Protein AF-A0A937CIW8-F1 (afdb_monomer_lite)

Sequence (107 aa):
MVLRESHKYNRPFYGCINFPACRATHGAHPDGKPLGIPADAETKRWRIAAHNALDPLWGRDEENLHAQIRKRYRNAVYSWLAERLGIENIGRTLSYRLVPGLNVASR

pLDDT: mean 83.13, std 18.35, range [36.97, 96.44]

Radius of gyration: 19.09 Å; chains: 1; bounding box: 47×45×41 Å

Foldseek 3Di:
DDWDADPVPRAIKDADPPPPVDGAIFGAHNVRHTPDDGDDPVVVVVVVVVCVVQVVQLCVVPPPDDPVSSVVSSVVSVVVVCVVVVHDPPVCVVVVVPDPDDDDDDD

Secondary structure (DSSP, 8-state):
-EEEEETTTTEEEEE-TTTTT---EEEB-TTS-BSS----HHHHHHHHHHHHHHGGGGTSS-TT--HHHHHHHHHHHHHHHHHHHT---HHHHHHHTT-TT------

Structure (mmCIF, N/CA/C/O backbone):
data_AF-A0A937CIW8-F1
#
_entry.id   AF-A0A937CIW8-F1
#
loop_
_atom_site.group_PDB
_atom_site.id
_atom_site.type_symbol
_atom_site.label_atom_id
_atom_site.label_alt_id
_atom_site.label_comp_id
_atom_site.label_asym_id
_atom_site.label_entity_id
_atom_site.label_seq_id
_atom_site.pdbx_PDB_ins_code
_atom_site.Cartn_x
_atom_site.Cartn_y
_atom_site.Cartn_z
_atom_site.occupancy
_atom_site.B_iso_or_equiv
_atom_site.auth_seq_id
_atom_site.auth_comp_id
_atom_site.auth_asym_id
_atom_site.auth_atom_id
_atom_site.pdbx_PDB_model_num
ATOM 1 N N . MET A 1 1 ? -6.029 -1.632 17.212 1.00 87.81 1 MET A N 1
ATOM 2 C CA . MET A 1 1 ? -6.235 -2.833 16.365 1.00 87.81 1 MET A CA 1
ATOM 3 C C . MET A 1 1 ? -5.458 -3.990 16.979 1.00 87.81 1 MET A C 1
ATOM 5 O O . MET A 1 1 ? -4.531 -3.718 17.727 1.00 87.81 1 MET A O 1
ATOM 9 N N . VAL A 1 2 ? -5.822 -5.240 16.697 1.00 94.75 2 VAL A N 1
ATOM 10 C CA . VAL A 1 2 ? -5.134 -6.451 17.183 1.00 94.75 2 VAL A CA 1
ATOM 11 C C . VAL A 1 2 ? -4.673 -7.297 15.997 1.00 94.75 2 VAL A C 1
ATOM 13 O O . VAL A 1 2 ? -5.370 -7.330 14.981 1.00 94.75 2 VAL A O 1
ATOM 16 N N . LEU A 1 3 ? -3.509 -7.940 16.106 1.00 96.06 3 LEU A N 1
ATOM 17 C CA . LEU A 1 3 ? -2.976 -8.825 15.066 1.00 96.06 3 LEU A CA 1
ATOM 18 C C . LEU A 1 3 ? -3.796 -10.125 15.019 1.00 96.06 3 LEU A C 1
ATOM 20 O O . LEU A 1 3 ? -4.130 -10.685 16.060 1.00 96.06 3 LEU A O 1
ATOM 24 N N . ARG A 1 4 ? -4.170 -10.567 13.820 1.00 95.69 4 ARG A N 1
ATOM 25 C CA . ARG A 1 4 ? -4.985 -11.758 13.546 1.00 95.69 4 ARG A CA 1
ATOM 26 C C . ARG A 1 4 ? -4.480 -12.444 12.282 1.00 95.69 4 ARG A C 1
ATOM 28 O O . ARG A 1 4 ? -3.897 -11.788 11.424 1.00 95.69 4 ARG A O 1
ATOM 35 N N . GLU A 1 5 ? -4.791 -13.724 12.124 1.00 95.38 5 GLU A N 1
ATOM 36 C CA . GLU A 1 5 ? -4.494 -14.476 10.902 1.00 95.38 5 GLU A CA 1
ATOM 37 C C . GLU A 1 5 ? -5.663 -14.442 9.915 1.00 95.38 5 GLU A C 1
ATOM 39 O O . GLU A 1 5 ? -6.827 -14.611 10.287 1.00 95.38 5 GLU A O 1
ATOM 44 N N . SER A 1 6 ? -5.370 -14.205 8.634 1.00 92.19 6 SER A N 1
ATOM 45 C CA . SER A 1 6 ? -6.379 -14.274 7.578 1.00 92.19 6 SER A CA 1
ATOM 46 C C . SER A 1 6 ? -6.483 -15.687 7.016 1.00 92.19 6 SER A C 1
ATOM 48 O O . SER A 1 6 ? -5.598 -16.123 6.286 1.00 92.19 6 SER A O 1
ATOM 50 N N . HIS A 1 7 ? -7.616 -16.358 7.236 1.00 89.25 7 HIS A N 1
ATOM 51 C CA . HIS A 1 7 ? -7.883 -17.675 6.640 1.00 89.25 7 HIS A CA 1
ATOM 52 C C . HIS A 1 7 ? -7.863 -17.669 5.102 1.00 89.25 7 HIS A C 1
ATOM 54 O O . HIS A 1 7 ? -7.478 -18.656 4.488 1.00 89.25 7 HIS A O 1
ATOM 60 N N . LYS A 1 8 ? -8.260 -16.556 4.466 1.00 91.31 8 LYS A N 1
ATOM 61 C CA . LYS A 1 8 ? -8.309 -16.439 2.999 1.00 91.31 8 LYS A CA 1
ATOM 62 C C . LYS A 1 8 ? -6.926 -16.262 2.375 1.00 91.31 8 LYS A C 1
ATOM 64 O O . LYS A 1 8 ? -6.668 -16.798 1.305 1.00 91.31 8 LYS A O 1
ATOM 69 N N . TYR A 1 9 ? -6.079 -15.445 2.996 1.00 88.75 9 TYR A N 1
ATOM 70 C CA . TYR A 1 9 ? -4.806 -15.033 2.400 1.00 88.75 9 TYR A CA 1
ATOM 71 C C . TYR A 1 9 ? -3.589 -15.704 3.041 1.00 88.75 9 TYR A C 1
ATOM 73 O O . TYR A 1 9 ? -2.482 -15.485 2.559 1.00 88.75 9 TYR A O 1
ATOM 81 N N . ASN A 1 10 ? -3.789 -16.487 4.109 1.00 90.88 10 ASN A N 1
ATOM 82 C CA . ASN A 1 10 ? -2.740 -17.096 4.930 1.00 90.88 10 ASN A CA 1
ATOM 83 C C . ASN A 1 10 ? -1.638 -16.088 5.309 1.00 90.88 10 ASN A C 1
ATOM 85 O O . ASN A 1 10 ? -0.446 -16.331 5.125 1.00 90.88 10 ASN A O 1
ATOM 89 N N . ARG A 1 11 ? -2.064 -14.886 5.717 1.00 92.31 11 ARG A N 1
ATOM 90 C CA . ARG A 1 11 ? -1.193 -13.765 6.084 1.00 92.31 11 ARG A CA 1
ATOM 91 C C . ARG A 1 11 ? -1.771 -13.009 7.280 1.00 92.31 11 ARG A C 1
ATOM 93 O O . ARG A 1 11 ? -3.001 -12.861 7.350 1.00 92.31 11 ARG A O 1
ATOM 100 N N . PRO A 1 12 ? -0.911 -12.448 8.144 1.00 96.44 12 PRO A N 1
ATOM 101 C CA . PRO A 1 12 ? -1.360 -11.677 9.285 1.00 96.44 12 PRO A CA 1
ATOM 102 C C . PRO A 1 12 ? -1.938 -10.322 8.865 1.00 96.44 12 PRO A C 1
ATOM 104 O O . PRO A 1 12 ? -1.545 -9.698 7.873 1.00 96.44 12 PRO A O 1
ATOM 107 N N . PHE A 1 13 ? -2.889 -9.838 9.653 1.00 95.31 13 PHE A N 1
ATOM 108 C CA . PHE A 1 13 ? -3.483 -8.520 9.502 1.00 95.31 13 PHE A CA 1
ATOM 109 C C . PHE A 1 13 ? -3.916 -7.957 10.854 1.00 95.31 13 PHE A C 1
ATOM 111 O O . PHE A 1 13 ? -4.268 -8.676 11.784 1.00 95.31 13 PHE A O 1
ATOM 118 N N . TYR A 1 14 ? -3.946 -6.639 10.949 1.00 94.50 14 TYR A N 1
ATOM 119 C CA . TYR A 1 14 ? -4.549 -5.920 12.052 1.00 94.50 14 TYR A CA 1
ATOM 120 C C . TYR A 1 14 ? -6.051 -5.771 11.826 1.00 94.50 14 TYR A C 1
ATOM 122 O O . TYR A 1 14 ? -6.484 -5.139 10.860 1.00 94.50 14 TYR A O 1
ATOM 130 N N . GLY A 1 15 ? -6.846 -6.336 12.732 1.00 93.12 15 GLY A N 1
ATOM 131 C CA . GLY A 1 15 ? -8.294 -6.159 12.799 1.00 93.12 15 GLY A CA 1
ATOM 132 C C . GLY A 1 15 ? -8.702 -5.216 13.929 1.00 93.12 15 GLY A C 1
ATOM 133 O O . GLY A 1 15 ? -8.019 -5.094 14.950 1.00 93.12 15 GLY A O 1
ATOM 134 N N . CYS A 1 16 ? -9.832 -4.534 13.774 1.00 92.25 16 CYS A N 1
ATOM 135 C CA . CYS A 1 16 ? -10.390 -3.732 14.857 1.00 92.25 16 CYS A CA 1
ATOM 136 C C . CYS A 1 16 ? -10.802 -4.609 16.053 1.00 92.25 16 CYS A C 1
ATOM 138 O O . CYS A 1 16 ? -11.334 -5.703 15.872 1.00 92.25 16 CYS A O 1
ATOM 140 N N . ILE A 1 17 ? -10.557 -4.131 17.280 1.00 94.75 17 ILE A N 1
ATOM 141 C CA . ILE A 1 17 ? -10.939 -4.862 18.500 1.00 94.75 17 ILE A CA 1
ATOM 142 C C . ILE A 1 17 ? -12.464 -4.918 18.661 1.00 94.75 17 ILE A C 1
ATOM 144 O O . ILE A 1 17 ? -12.996 -5.945 19.055 1.00 94.75 17 ILE A O 1
ATOM 148 N N . ASN A 1 18 ? -13.159 -3.853 18.248 1.00 94.75 18 ASN A N 1
ATOM 149 C CA . ASN A 1 18 ? -14.610 -3.706 18.351 1.00 94.75 18 ASN A CA 1
ATOM 150 C C . ASN A 1 18 ? -15.363 -4.234 17.111 1.00 94.75 18 ASN A C 1
ATOM 152 O O . ASN A 1 18 ? -16.347 -3.651 16.656 1.00 94.75 18 ASN A O 1
ATOM 156 N N . PHE A 1 19 ? -14.852 -5.282 16.471 1.00 92.00 19 PHE A N 1
ATOM 157 C CA . PHE A 1 19 ? -15.585 -5.965 15.403 1.00 92.00 19 PHE A CA 1
ATOM 158 C C . PHE A 1 19 ? -16.833 -6.654 16.003 1.00 92.00 19 PHE A C 1
ATOM 160 O O . PHE A 1 19 ? -16.686 -7.282 17.049 1.00 92.00 19 PHE A O 1
ATOM 167 N N . PRO A 1 20 ? -18.033 -6.592 15.383 1.00 94.00 20 PRO A N 1
ATOM 168 C CA . PRO A 1 20 ? -18.319 -6.144 14.014 1.00 94.00 20 PRO A CA 1
ATOM 169 C C . PRO A 1 20 ? -18.669 -4.658 13.849 1.00 94.00 20 PRO A C 1
ATOM 171 O O . PRO A 1 20 ? -18.738 -4.197 12.710 1.00 94.00 20 PRO A O 1
ATOM 174 N N . ALA A 1 21 ? -18.849 -3.899 14.935 1.00 94.12 21 ALA A N 1
ATOM 175 C CA . ALA A 1 21 ? -19.181 -2.469 14.868 1.00 94.12 21 ALA A CA 1
ATOM 176 C C . ALA A 1 21 ? -18.101 -1.649 14.134 1.00 94.12 21 ALA A C 1
ATOM 178 O O . ALA A 1 21 ? -18.395 -0.675 13.447 1.00 94.12 21 ALA A O 1
ATOM 179 N N . CYS A 1 22 ? -16.844 -2.084 14.222 1.00 87.50 22 CYS A N 1
ATOM 180 C CA . CYS A 1 22 ? -15.708 -1.518 13.508 1.00 87.50 22 CYS A CA 1
ATOM 181 C C . CYS A 1 22 ? -15.098 -2.557 12.554 1.00 87.50 22 CYS A C 1
ATOM 183 O O . CYS A 1 22 ? -14.559 -3.579 12.981 1.00 87.50 22 CYS A O 1
ATOM 185 N N . ARG A 1 23 ? -15.147 -2.284 11.244 1.00 88.81 23 ARG A N 1
ATOM 186 C CA . ARG A 1 23 ? -14.662 -3.192 10.179 1.00 88.81 23 ARG A CA 1
ATOM 187 C C . ARG A 1 23 ? -13.299 -2.790 9.600 1.00 88.81 23 ARG A C 1
ATOM 189 O O . ARG A 1 23 ? -12.906 -3.284 8.545 1.00 88.81 23 ARG A O 1
ATOM 196 N N . ALA A 1 24 ? -12.585 -1.881 10.266 1.00 87.12 24 ALA A N 1
ATOM 197 C CA . ALA A 1 24 ? -11.262 -1.440 9.839 1.00 87.12 24 ALA A CA 1
ATOM 198 C C . ALA A 1 24 ? -10.255 -2.602 9.863 1.00 87.12 24 ALA A C 1
ATOM 200 O O . ALA A 1 24 ? -10.191 -3.372 10.827 1.00 87.12 24 ALA A O 1
ATOM 201 N N . THR A 1 25 ? -9.466 -2.703 8.792 1.00 90.69 25 THR A N 1
ATOM 202 C CA . THR A 1 25 ? -8.399 -3.696 8.639 1.00 90.69 25 THR A CA 1
ATOM 203 C C . THR A 1 25 ? -7.164 -3.077 8.002 1.00 90.69 25 THR A C 1
ATOM 205 O O . THR A 1 25 ? -7.278 -2.242 7.094 1.00 90.69 25 THR A O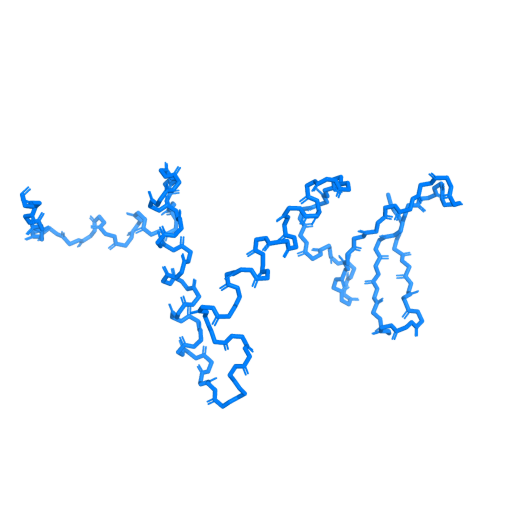 1
ATOM 208 N N . HIS A 1 26 ? -5.991 -3.535 8.431 1.00 91.31 26 HIS A N 1
ATOM 209 C CA . HIS A 1 26 ? -4.697 -3.122 7.892 1.00 91.31 26 HIS A CA 1
ATOM 210 C C . HIS A 1 26 ? -3.777 -4.333 7.765 1.00 91.31 26 HIS A C 1
ATOM 212 O O . HIS A 1 26 ? -3.706 -5.136 8.686 1.00 91.31 26 HIS A O 1
ATOM 218 N N . GLY A 1 27 ? -3.106 -4.516 6.631 1.00 92.00 27 GLY A N 1
ATOM 219 C CA . GLY A 1 27 ? -2.258 -5.697 6.449 1.00 92.00 27 GLY A CA 1
ATOM 220 C C . GLY A 1 27 ? -0.978 -5.627 7.285 1.00 92.00 27 GLY A C 1
ATOM 221 O O . GLY A 1 27 ? -0.487 -4.534 7.591 1.00 92.00 27 GLY A O 1
ATOM 222 N N . ALA A 1 28 ? -0.441 -6.791 7.642 1.00 95.19 28 ALA A N 1
ATOM 223 C CA . ALA A 1 28 ? 0.815 -6.918 8.365 1.00 95.19 28 ALA A CA 1
ATOM 224 C C . ALA A 1 28 ? 1.799 -7.810 7.593 1.00 95.19 28 ALA A C 1
ATOM 226 O O . ALA A 1 28 ? 1.412 -8.677 6.806 1.00 95.19 28 ALA A O 1
ATOM 227 N N . HIS A 1 29 ? 3.085 -7.565 7.802 1.00 93.62 29 HIS A N 1
ATOM 228 C CA . HIS A 1 29 ? 4.158 -8.470 7.425 1.00 93.62 29 HIS A CA 1
ATOM 229 C C . HIS A 1 29 ? 4.120 -9.736 8.303 1.00 93.62 29 HIS A C 1
ATOM 231 O O . HIS A 1 29 ? 3.536 -9.700 9.387 1.00 93.62 29 HIS A O 1
ATOM 237 N N . PRO A 1 30 ? 4.764 -10.844 7.881 1.00 94.50 30 PRO A N 1
ATOM 238 C CA . PRO A 1 30 ? 4.852 -12.068 8.685 1.00 94.50 30 PRO A CA 1
ATOM 239 C C . PRO A 1 30 ? 5.440 -11.865 10.090 1.00 94.50 30 PRO A C 1
ATOM 241 O O . PRO A 1 30 ? 5.104 -12.604 11.004 1.00 94.50 30 PRO A O 1
ATOM 244 N N . ASP A 1 31 ? 6.285 -10.846 10.275 1.00 94.50 31 ASP A N 1
ATOM 245 C CA . ASP A 1 31 ? 6.866 -10.462 11.568 1.00 94.50 31 ASP A CA 1
ATOM 246 C C . ASP A 1 31 ? 5.950 -9.545 12.406 1.00 94.50 31 ASP A C 1
ATOM 248 O O . ASP A 1 31 ? 6.366 -8.998 13.426 1.00 94.50 31 ASP A O 1
ATOM 252 N N . GLY A 1 32 ? 4.710 -9.335 11.961 1.00 93.00 32 GLY A N 1
ATOM 253 C CA . GLY A 1 32 ? 3.721 -8.488 12.613 1.00 93.00 32 GLY A CA 1
ATOM 254 C C . GLY A 1 32 ? 3.860 -6.998 12.307 1.00 93.00 32 GLY A C 1
ATOM 255 O O . GLY A 1 32 ? 2.960 -6.245 12.666 1.00 93.00 32 GLY A O 1
ATOM 256 N N . LYS A 1 33 ? 4.909 -6.531 11.616 1.00 94.38 33 LYS A N 1
ATOM 257 C CA . LYS A 1 33 ? 5.035 -5.098 11.297 1.00 94.38 33 LYS A CA 1
ATOM 258 C C . LYS A 1 33 ? 3.910 -4.649 10.354 1.00 94.38 33 LYS A C 1
ATOM 260 O O . LYS A 1 33 ? 3.597 -5.360 9.399 1.00 94.38 33 LYS A O 1
ATOM 265 N N . PRO A 1 34 ? 3.294 -3.472 10.553 1.00 92.62 34 PRO A N 1
ATOM 266 C CA . PRO A 1 34 ? 2.249 -2.996 9.652 1.00 92.62 34 PRO A CA 1
ATOM 267 C C . PRO A 1 34 ? 2.818 -2.711 8.253 1.00 92.62 34 PRO A C 1
ATOM 269 O O . PRO A 1 34 ? 3.884 -2.117 8.128 1.00 92.62 34 PRO A O 1
ATOM 272 N N . LEU A 1 35 ? 2.073 -3.056 7.194 1.00 91.75 35 LEU A N 1
ATOM 273 C CA . LEU A 1 35 ? 2.478 -2.816 5.791 1.00 91.75 35 LEU A CA 1
ATOM 274 C C . LEU A 1 35 ? 2.524 -1.324 5.399 1.00 91.75 35 LEU A C 1
ATOM 276 O O . LEU A 1 35 ? 2.834 -0.980 4.262 1.00 91.75 35 LEU A O 1
ATOM 280 N N . GLY A 1 36 ? 2.165 -0.427 6.314 1.00 89.19 36 GLY A N 1
ATOM 281 C CA . GLY A 1 36 ? 2.137 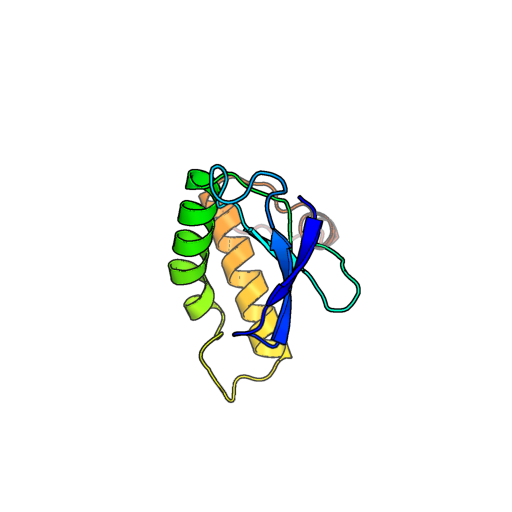1.011 6.089 1.00 89.19 36 GLY A CA 1
ATOM 282 C C . GLY A 1 36 ? 1.471 1.748 7.243 1.00 89.19 36 GLY A C 1
ATOM 283 O O . GLY A 1 36 ? 1.117 1.150 8.258 1.00 89.19 36 GLY A O 1
ATOM 284 N N . ILE A 1 37 ? 1.251 3.046 7.067 1.00 88.38 37 ILE A N 1
ATOM 285 C CA . ILE A 1 37 ? 0.558 3.879 8.054 1.00 88.38 37 ILE A CA 1
ATOM 286 C C . ILE A 1 37 ? -0.940 3.53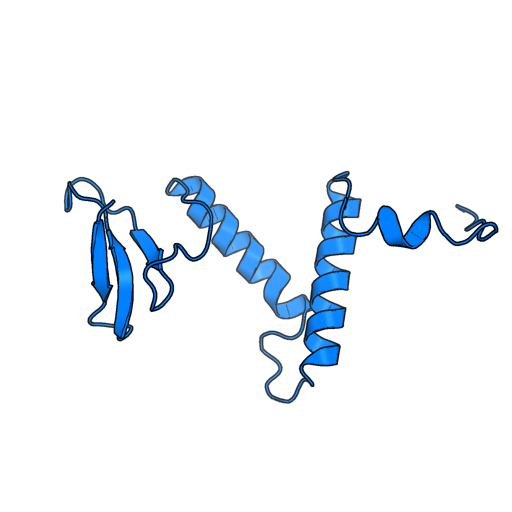4 8.020 1.00 88.38 37 ILE A C 1
ATOM 288 O O . ILE A 1 37 ? -1.524 3.577 6.930 1.00 88.38 37 ILE A O 1
ATOM 292 N N . PRO A 1 38 ? -1.582 3.196 9.153 1.00 81.94 38 PRO A N 1
ATOM 293 C CA . PRO A 1 38 ? -3.031 3.022 9.214 1.00 81.94 38 PRO A CA 1
ATOM 294 C C . PRO A 1 38 ? -3.787 4.231 8.654 1.00 81.94 38 PRO A C 1
ATOM 296 O O . PRO A 1 38 ? -3.326 5.365 8.742 1.00 81.94 38 PRO A O 1
ATOM 299 N N . ALA A 1 39 ? -4.949 3.985 8.063 1.00 84.56 39 ALA A N 1
ATOM 300 C CA . ALA A 1 39 ? -5.800 5.014 7.480 1.00 84.56 39 ALA A CA 1
ATOM 301 C C . ALA A 1 39 ? -7.269 4.718 7.787 1.00 84.56 39 ALA A C 1
ATOM 303 O O . ALA A 1 39 ? -7.642 3.555 7.975 1.00 84.56 39 ALA A O 1
ATOM 304 N N . ASP A 1 40 ? -8.097 5.761 7.810 1.00 83.50 40 ASP A N 1
ATOM 305 C CA . ASP A 1 40 ? -9.549 5.609 7.810 1.00 83.50 40 ASP A CA 1
ATOM 306 C C . ASP A 1 40 ? -10.053 4.985 6.488 1.00 83.50 40 ASP A C 1
ATOM 308 O O . ASP A 1 40 ? -9.296 4.731 5.542 1.00 83.50 40 ASP A O 1
ATOM 312 N N . ALA A 1 41 ? -11.355 4.698 6.424 1.00 82.44 41 ALA A N 1
ATOM 313 C CA . ALA A 1 41 ? -11.963 4.044 5.269 1.00 82.44 41 ALA A CA 1
ATOM 314 C C . ALA A 1 41 ? -11.935 4.902 3.992 1.00 82.44 41 ALA A C 1
ATOM 316 O O . ALA A 1 41 ? -11.849 4.355 2.892 1.00 82.44 41 ALA A O 1
ATOM 317 N N . GLU A 1 42 ? -12.023 6.224 4.104 1.00 89.31 42 GLU A N 1
ATOM 318 C CA . GLU A 1 42 ? -11.981 7.131 2.961 1.00 89.31 42 GLU A CA 1
ATOM 319 C C . GLU A 1 42 ? -10.566 7.226 2.393 1.00 89.31 42 GLU A C 1
ATOM 321 O O . GLU A 1 42 ? -10.340 6.897 1.229 1.00 89.31 42 GLU A O 1
ATOM 326 N N . THR A 1 43 ? -9.594 7.542 3.239 1.00 90.50 43 THR A N 1
ATOM 327 C CA . THR A 1 43 ? -8.173 7.586 2.905 1.00 90.50 43 THR A CA 1
ATOM 328 C C . THR A 1 43 ? -7.703 6.249 2.328 1.00 90.50 43 THR A C 1
ATOM 330 O O . THR A 1 43 ? -6.962 6.216 1.344 1.00 90.50 43 THR A O 1
ATOM 333 N N . LYS A 1 44 ? -8.158 5.114 2.878 1.00 87.38 44 LYS A N 1
ATOM 334 C CA . LYS A 1 44 ? -7.856 3.784 2.324 1.00 87.38 44 LYS A CA 1
ATOM 335 C C . LYS A 1 44 ? -8.402 3.610 0.904 1.00 87.38 44 LYS A C 1
ATOM 337 O O . LYS A 1 44 ? -7.680 3.083 0.058 1.00 87.38 44 LYS A O 1
ATOM 342 N N . ARG A 1 45 ? -9.635 4.054 0.624 1.00 90.69 45 ARG A N 1
ATOM 343 C CA . ARG A 1 45 ? -10.218 4.010 -0.731 1.00 90.69 45 ARG A CA 1
ATOM 344 C C . ARG A 1 45 ? -9.393 4.839 -1.712 1.00 90.69 45 ARG A C 1
ATOM 346 O O . ARG A 1 45 ? -9.046 4.331 -2.775 1.00 90.69 45 ARG A O 1
ATOM 353 N N . TRP A 1 46 ? -9.004 6.053 -1.328 1.00 94.81 46 TRP A N 1
ATOM 354 C CA . TRP A 1 46 ? -8.171 6.915 -2.169 1.00 94.81 46 TRP A CA 1
ATOM 355 C C . TRP A 1 46 ? -6.774 6.344 -2.415 1.00 94.81 46 TRP A C 1
ATOM 357 O O . TRP A 1 46 ? -6.293 6.385 -3.544 1.00 94.81 46 TRP A O 1
ATOM 367 N N . ARG A 1 47 ? -6.144 5.725 -1.409 1.00 92.62 47 ARG A N 1
ATOM 368 C CA . ARG A 1 47 ? -4.863 5.023 -1.595 1.00 92.62 47 ARG A CA 1
ATOM 369 C C . ARG A 1 47 ? -4.982 3.864 -2.583 1.00 92.62 47 ARG A C 1
ATOM 371 O O . ARG A 1 47 ? -4.109 3.710 -3.429 1.00 92.62 47 ARG A O 1
ATOM 378 N N . ILE A 1 48 ? -6.052 3.069 -2.500 1.00 91.19 48 ILE A N 1
ATOM 379 C CA . ILE A 1 48 ? -6.307 1.978 -3.455 1.00 91.19 48 ILE A CA 1
ATOM 380 C C . ILE A 1 48 ? -6.490 2.537 -4.869 1.00 91.19 48 ILE A C 1
ATOM 382 O O . ILE A 1 48 ? -5.871 2.031 -5.799 1.00 91.19 48 ILE A O 1
ATOM 386 N N . ALA A 1 49 ? -7.289 3.594 -5.033 1.00 95.44 49 ALA A N 1
ATOM 387 C CA . ALA A 1 49 ? -7.497 4.231 -6.332 1.00 95.44 49 ALA A CA 1
ATOM 388 C C . ALA A 1 49 ? -6.185 4.774 -6.924 1.00 95.44 49 ALA A C 1
ATOM 390 O O . ALA A 1 49 ? -5.888 4.525 -8.090 1.00 95.44 49 ALA A O 1
ATOM 391 N N . ALA A 1 50 ? -5.364 5.440 -6.106 1.00 93.25 50 ALA A N 1
ATOM 392 C CA . ALA A 1 50 ? -4.051 5.926 -6.519 1.00 93.25 50 ALA A CA 1
ATOM 393 C C . ALA A 1 50 ? -3.123 4.777 -6.952 1.00 93.25 50 ALA A C 1
ATOM 395 O O . ALA A 1 50 ? -2.492 4.869 -8.002 1.00 93.25 50 ALA A O 1
ATOM 396 N N . HIS A 1 51 ? -3.078 3.674 -6.196 1.00 91.94 51 HIS A N 1
ATOM 397 C CA . HIS A 1 51 ? -2.315 2.483 -6.581 1.00 91.94 51 HIS A CA 1
ATOM 398 C C . HIS A 1 51 ? -2.799 1.882 -7.900 1.00 91.94 51 HIS A C 1
ATOM 400 O O . HIS A 1 51 ? -1.985 1.606 -8.772 1.00 91.94 51 HIS A O 1
ATOM 406 N N . ASN A 1 52 ? -4.110 1.734 -8.089 1.00 93.56 52 ASN A N 1
ATOM 407 C CA . ASN A 1 52 ? -4.660 1.185 -9.329 1.00 93.56 52 ASN A CA 1
ATOM 408 C C . ASN A 1 52 ? -4.294 2.032 -10.559 1.00 93.56 52 ASN A C 1
ATOM 410 O O . ASN A 1 52 ? -4.088 1.478 -11.633 1.00 93.56 52 ASN A O 1
ATOM 414 N N . ALA A 1 53 ? -4.197 3.356 -10.408 1.00 92.88 53 ALA A N 1
ATOM 415 C CA . ALA A 1 53 ? -3.811 4.251 -11.495 1.00 92.88 53 ALA A CA 1
ATOM 416 C C . ALA A 1 53 ? -2.296 4.245 -11.780 1.00 92.88 53 ALA A C 1
ATOM 418 O O . ALA A 1 53 ? -1.887 4.379 -12.930 1.00 92.88 53 ALA A O 1
ATOM 419 N N . LEU A 1 54 ? -1.460 4.121 -10.743 1.00 91.75 54 LEU A N 1
ATOM 420 C CA . LEU A 1 54 ? -0.010 4.325 -10.849 1.00 91.75 54 LEU A CA 1
ATOM 421 C C . LEU A 1 54 ? 0.790 3.029 -10.992 1.00 91.75 54 LEU A C 1
ATOM 423 O O . LEU A 1 54 ? 1.828 3.028 -11.650 1.00 91.75 54 LEU A O 1
ATOM 427 N N . ASP A 1 55 ? 0.337 1.933 -10.386 1.00 91.19 55 ASP A N 1
ATOM 428 C CA . ASP A 1 55 ? 1.065 0.666 -10.384 1.00 91.19 55 ASP A CA 1
ATOM 429 C C . ASP A 1 55 ? 1.308 0.085 -11.800 1.00 91.19 55 ASP A C 1
ATOM 431 O O . ASP A 1 55 ? 2.388 -0.472 -12.025 1.00 91.19 55 ASP A O 1
ATOM 435 N N . PRO A 1 56 ? 0.395 0.219 -12.785 1.00 92.81 56 PRO A N 1
ATOM 436 C CA . PRO A 1 56 ? 0.680 -0.220 -14.152 1.00 92.81 56 PRO A CA 1
ATOM 437 C C . PRO A 1 56 ? 1.860 0.532 -14.783 1.00 92.81 56 PRO A C 1
ATOM 439 O O . PRO A 1 56 ? 2.641 -0.053 -15.529 1.00 92.81 56 PRO A O 1
ATOM 442 N N . LEU A 1 57 ? 2.055 1.810 -14.430 1.00 91.38 57 LEU A N 1
ATOM 443 C CA . LEU A 1 57 ? 3.081 2.673 -15.032 1.00 91.38 57 LEU A CA 1
ATOM 444 C C . LEU A 1 57 ? 4.514 2.251 -14.697 1.00 91.38 57 LEU A C 1
ATOM 446 O O . LEU A 1 57 ? 5.449 2.660 -15.382 1.00 91.38 57 LEU A O 1
ATOM 450 N N . TRP A 1 58 ? 4.713 1.461 -13.641 1.00 89.56 58 TRP A N 1
ATOM 451 C CA . TRP A 1 58 ? 6.033 0.940 -13.294 1.00 89.56 58 TRP A CA 1
ATOM 452 C C . TRP A 1 58 ? 6.221 -0.547 -13.595 1.00 89.56 58 TRP A C 1
ATOM 454 O O . TRP A 1 58 ? 7.126 -1.164 -13.033 1.00 89.56 58 TRP A O 1
ATOM 464 N N . GLY A 1 59 ? 5.367 -1.129 -14.445 1.00 86.31 59 GLY A N 1
ATOM 465 C CA . GLY A 1 59 ? 5.487 -2.518 -14.893 1.00 86.31 59 GLY A CA 1
ATOM 466 C C . GLY A 1 59 ? 5.206 -3.537 -13.787 1.00 86.31 59 GLY A C 1
ATOM 467 O O . GLY A 1 59 ? 5.920 -4.536 -13.653 1.00 86.31 59 GLY A O 1
ATOM 468 N N . ARG A 1 60 ? 4.201 -3.262 -12.935 1.00 87.44 60 ARG A N 1
ATOM 469 C CA . ARG A 1 60 ? 3.733 -4.218 -11.913 1.00 87.44 60 ARG A CA 1
ATOM 470 C C . ARG A 1 60 ? 3.209 -5.499 -12.558 1.00 87.44 60 ARG A C 1
ATOM 472 O O . ARG A 1 60 ? 3.499 -6.577 -12.048 1.00 87.44 60 ARG A O 1
ATOM 479 N N . ASP A 1 61 ? 2.480 -5.348 -13.658 1.00 88.56 61 ASP A N 1
ATOM 480 C CA . ASP A 1 61 ? 1.786 -6.439 -14.346 1.00 88.56 61 ASP A CA 1
ATOM 481 C C . ASP A 1 61 ? 2.644 -7.070 -15.463 1.00 88.56 61 ASP A C 1
ATOM 483 O O . ASP A 1 61 ? 2.225 -8.013 -16.126 1.00 88.56 61 ASP A O 1
ATOM 487 N N . GLU A 1 62 ? 3.876 -6.584 -15.651 1.00 90.56 62 GLU A N 1
ATOM 488 C CA . GLU A 1 62 ? 4.844 -7.147 -16.592 1.00 90.56 62 GLU A CA 1
ATOM 489 C C . GLU A 1 62 ? 5.654 -8.270 -15.926 1.00 90.56 62 GLU A C 1
ATOM 491 O O . GLU A 1 62 ? 6.604 -8.021 -15.169 1.00 90.56 62 GLU A O 1
ATOM 496 N N . GLU A 1 63 ? 5.282 -9.519 -16.221 1.00 89.56 63 GLU A N 1
ATOM 497 C CA . GLU A 1 63 ? 5.844 -10.734 -15.611 1.00 89.56 63 GLU A CA 1
ATOM 498 C C . GLU A 1 63 ? 7.366 -10.845 -15.798 1.00 89.56 63 GLU A C 1
ATOM 500 O O . GLU A 1 63 ? 8.104 -11.049 -14.832 1.00 89.56 63 GLU A O 1
ATOM 505 N N . ASN A 1 64 ? 7.849 -10.599 -17.018 1.00 93.81 64 ASN A N 1
ATOM 506 C CA . ASN A 1 64 ? 9.259 -10.757 -17.391 1.00 93.81 64 ASN A CA 1
ATOM 507 C C . ASN A 1 64 ? 10.098 -9.478 -17.222 1.00 93.81 64 ASN A C 1
ATOM 509 O O . ASN A 1 64 ? 11.259 -9.435 -17.635 1.00 93.81 64 ASN A O 1
ATOM 513 N N . LEU A 1 65 ? 9.542 -8.421 -16.617 1.00 91.88 65 LEU A N 1
ATOM 514 C CA . LEU A 1 65 ? 10.283 -7.181 -16.413 1.00 91.88 65 LEU A CA 1
ATOM 515 C C . LEU A 1 65 ? 11.384 -7.377 -15.366 1.00 91.88 65 LEU A C 1
ATOM 517 O O . LEU A 1 65 ? 11.124 -7.656 -14.191 1.00 91.88 65 LEU A O 1
ATOM 521 N N . HIS A 1 66 ? 12.631 -7.163 -15.786 1.00 94.44 66 HIS A N 1
ATOM 522 C CA . HIS A 1 66 ? 13.791 -7.274 -14.910 1.00 94.44 66 HIS A CA 1
ATOM 523 C C . HIS A 1 66 ? 13.657 -6.362 -13.678 1.00 94.44 66 HIS A C 1
ATOM 525 O O . HIS A 1 66 ? 13.320 -5.178 -13.785 1.00 94.44 66 HIS A O 1
ATOM 531 N N . ALA A 1 67 ? 13.981 -6.889 -12.492 1.00 92.44 67 ALA A N 1
ATOM 532 C CA . ALA A 1 67 ? 13.737 -6.217 -11.214 1.00 92.44 67 ALA A CA 1
ATOM 533 C C . ALA A 1 67 ? 14.390 -4.824 -11.110 1.00 92.44 67 ALA A C 1
ATOM 535 O O . ALA A 1 67 ? 13.793 -3.897 -10.554 1.00 92.44 67 ALA A O 1
ATOM 536 N N . GLN A 1 68 ? 15.592 -4.644 -11.674 1.00 93.00 68 GLN A N 1
ATOM 537 C CA . GLN A 1 68 ? 16.252 -3.331 -11.690 1.00 93.00 68 GLN A CA 1
ATOM 538 C C . GLN A 1 68 ? 15.523 -2.324 -12.592 1.00 93.00 68 GLN A C 1
ATOM 540 O O . GLN A 1 68 ? 15.453 -1.142 -12.251 1.00 93.00 68 GLN A O 1
ATOM 545 N N . ILE A 1 69 ? 14.941 -2.780 -13.706 1.00 93.06 69 ILE A N 1
ATOM 546 C CA . ILE A 1 69 ? 14.169 -1.924 -14.616 1.00 93.06 69 ILE A CA 1
ATOM 547 C C . ILE A 1 69 ? 12.859 -1.514 -13.939 1.00 93.06 69 ILE A C 1
ATOM 549 O O . ILE A 1 69 ? 12.568 -0.322 -13.855 1.00 93.06 69 ILE A O 1
ATOM 553 N N . ARG A 1 70 ? 12.143 -2.468 -13.327 1.00 93.38 70 ARG A N 1
ATOM 554 C CA . ARG A 1 70 ? 10.934 -2.197 -12.530 1.00 93.38 70 ARG A CA 1
ATOM 555 C C . ARG A 1 70 ? 11.195 -1.158 -11.433 1.00 93.38 70 ARG A C 1
ATOM 557 O O . ARG A 1 70 ? 10.443 -0.198 -11.278 1.00 93.38 70 ARG A O 1
ATOM 564 N N . LYS A 1 71 ? 12.310 -1.294 -10.701 1.00 91.38 71 LYS A N 1
ATOM 565 C CA . LYS A 1 71 ? 12.737 -0.312 -9.686 1.00 91.38 71 LYS A CA 1
ATOM 566 C C . LYS A 1 71 ? 12.958 1.078 -10.293 1.00 91.38 71 LYS A C 1
ATOM 568 O O . LYS A 1 71 ? 12.537 2.074 -9.705 1.00 91.38 71 LYS A O 1
ATOM 573 N N . ARG A 1 72 ? 13.601 1.161 -11.463 1.00 92.44 72 ARG A N 1
ATOM 574 C CA . ARG A 1 72 ? 13.831 2.429 -12.171 1.00 92.44 72 ARG A CA 1
ATOM 575 C C . ARG A 1 72 ? 12.516 3.092 -12.583 1.00 92.44 72 ARG A C 1
ATOM 577 O O . ARG A 1 72 ? 12.360 4.284 -12.328 1.00 92.44 72 ARG A O 1
ATOM 584 N N . TYR A 1 73 ? 11.575 2.349 -13.165 1.00 93.88 73 TYR A N 1
ATOM 585 C CA . TYR A 1 73 ? 10.267 2.895 -13.544 1.00 93.88 73 TYR A CA 1
ATOM 586 C C . TYR A 1 73 ? 9.480 3.367 -12.330 1.00 93.88 73 TYR A C 1
ATOM 588 O O . TYR A 1 73 ? 8.947 4.474 -12.334 1.00 93.88 73 TYR A O 1
ATOM 596 N N . ARG A 1 74 ? 9.511 2.596 -11.241 1.00 92.88 74 ARG A N 1
ATOM 597 C CA . ARG A 1 74 ? 8.863 2.978 -9.988 1.00 92.88 74 ARG A CA 1
ATOM 598 C C . ARG A 1 74 ? 9.343 4.328 -9.469 1.00 92.88 74 ARG A C 1
ATOM 600 O O . ARG A 1 74 ? 8.538 5.198 -9.146 1.00 92.88 74 ARG A O 1
ATOM 607 N N . ASN A 1 75 ? 10.657 4.524 -9.454 1.00 91.12 75 ASN A N 1
ATOM 608 C CA . ASN A 1 75 ? 11.257 5.791 -9.047 1.00 91.12 75 ASN A CA 1
ATOM 609 C C . ASN A 1 75 ? 10.906 6.943 -10.002 1.00 91.12 75 ASN A C 1
ATOM 611 O O . ASN A 1 75 ? 10.715 8.072 -9.547 1.00 91.12 75 ASN A O 1
ATOM 615 N N . ALA A 1 76 ? 10.821 6.674 -11.309 1.00 92.00 76 ALA A N 1
ATOM 616 C CA . ALA A 1 76 ? 10.452 7.671 -12.310 1.00 92.00 76 ALA A CA 1
ATOM 617 C C . ALA A 1 76 ? 9.001 8.143 -12.131 1.00 92.00 76 ALA A C 1
ATOM 619 O O . ALA A 1 76 ? 8.769 9.348 -12.059 1.00 92.00 7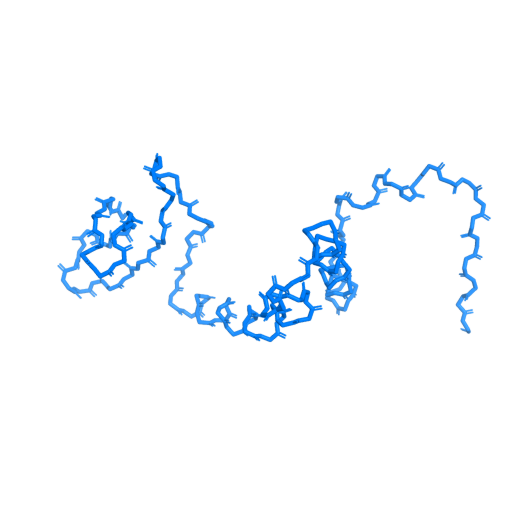6 ALA A O 1
ATOM 620 N N . VAL A 1 77 ? 8.056 7.212 -11.959 1.00 93.00 77 VAL A N 1
ATOM 621 C CA . VAL A 1 77 ? 6.634 7.512 -11.716 1.00 93.00 77 VAL A CA 1
ATOM 622 C C . VAL A 1 77 ? 6.463 8.363 -10.462 1.00 93.00 77 VAL A C 1
ATOM 624 O O . VAL A 1 77 ? 5.817 9.406 -10.510 1.00 93.00 77 VAL A O 1
ATOM 627 N N . TYR A 1 78 ? 7.090 7.978 -9.348 1.00 89.56 78 TYR A N 1
ATOM 628 C CA . TYR A 1 78 ? 7.005 8.765 -8.117 1.00 89.56 78 TYR A CA 1
ATOM 629 C C . TYR A 1 78 ? 7.664 10.140 -8.231 1.00 89.56 78 TYR A C 1
ATOM 631 O O . TYR A 1 78 ? 7.185 11.095 -7.627 1.00 89.56 78 TYR A O 1
ATOM 639 N N . SER A 1 79 ? 8.747 10.259 -9.002 1.00 90.38 79 SER A N 1
ATOM 640 C CA . SER A 1 79 ? 9.387 11.555 -9.237 1.00 90.38 79 SER A CA 1
ATOM 641 C C . SER A 1 79 ? 8.487 12.492 -10.035 1.00 90.38 79 SER A C 1
ATOM 643 O O . SER A 1 79 ? 8.316 13.641 -9.644 1.00 90.38 79 SER A O 1
ATOM 645 N N . TRP A 1 80 ? 7.881 11.986 -11.110 1.00 91.50 80 TRP A N 1
ATOM 646 C CA . TRP A 1 80 ? 6.914 12.734 -11.909 1.00 91.50 80 TRP A CA 1
ATOM 647 C C . TRP A 1 80 ? 5.686 13.135 -11.083 1.00 91.50 80 TRP A C 1
ATOM 649 O O . TRP A 1 80 ? 5.240 14.278 -11.147 1.00 91.50 80 TRP A O 1
ATOM 659 N N . LEU A 1 81 ? 5.161 12.226 -10.256 1.00 91.12 81 LEU A N 1
ATOM 660 C CA . LEU A 1 81 ? 4.024 12.526 -9.390 1.00 91.12 81 LEU A CA 1
ATOM 661 C C . LEU A 1 81 ? 4.350 13.642 -8.390 1.00 91.12 81 LEU A C 1
ATOM 663 O O . LEU A 1 81 ? 3.549 14.553 -8.206 1.00 91.12 81 LEU A O 1
ATOM 667 N N . ALA A 1 82 ? 5.526 13.579 -7.761 1.00 91.44 82 ALA A N 1
ATOM 668 C CA . ALA A 1 82 ? 5.974 14.594 -6.813 1.00 91.44 82 ALA A CA 1
ATOM 669 C C . ALA A 1 82 ? 6.079 15.979 -7.472 1.00 91.44 82 ALA A C 1
ATOM 671 O O . ALA A 1 82 ? 5.587 16.953 -6.908 1.00 91.44 82 ALA A O 1
ATOM 672 N N . GLU A 1 83 ? 6.624 16.051 -8.691 1.00 91.44 83 GLU A N 1
ATOM 673 C CA . GLU A 1 83 ? 6.681 17.282 -9.490 1.00 91.44 83 GLU A CA 1
ATOM 674 C C . GLU A 1 83 ? 5.280 17.860 -9.741 1.00 91.44 83 GLU A C 1
ATOM 676 O O . GLU A 1 83 ? 5.040 19.037 -9.484 1.00 91.44 83 GLU A O 1
ATOM 681 N N . ARG A 1 84 ? 4.322 17.026 -10.169 1.00 92.94 84 ARG A N 1
ATOM 682 C CA . ARG A 1 84 ? 2.939 17.463 -10.433 1.00 92.94 84 ARG A CA 1
ATOM 683 C C . ARG A 1 84 ? 2.192 17.935 -9.191 1.00 92.94 84 ARG A C 1
ATOM 685 O O . ARG A 1 84 ? 1.282 18.748 -9.318 1.00 92.94 84 ARG A O 1
ATOM 692 N N . LEU A 1 85 ? 2.562 17.427 -8.020 1.00 90.94 85 LEU A N 1
ATOM 693 C CA . LEU A 1 85 ? 1.968 17.806 -6.740 1.00 90.94 85 LEU A CA 1
ATOM 694 C C . LEU A 1 85 ? 2.728 18.937 -6.030 1.00 90.94 85 LEU A C 1
ATOM 696 O O . LEU A 1 85 ? 2.290 19.368 -4.968 1.00 90.94 85 LEU A O 1
ATOM 700 N N . GLY A 1 86 ? 3.861 19.400 -6.571 1.00 92.50 86 GLY A N 1
ATOM 701 C CA . GLY A 1 86 ? 4.719 20.377 -5.897 1.00 92.50 86 GLY A CA 1
ATOM 702 C C . GLY A 1 86 ? 5.326 19.855 -4.589 1.00 92.50 86 GLY A C 1
ATOM 703 O O . GLY A 1 86 ? 5.590 20.634 -3.678 1.00 92.50 86 GLY A O 1
ATOM 704 N N . ILE A 1 87 ? 5.518 18.537 -4.467 1.00 88.44 87 ILE A N 1
ATOM 705 C CA . ILE A 1 87 ? 6.087 17.900 -3.274 1.00 88.44 87 ILE A CA 1
ATOM 706 C C . ILE A 1 87 ? 7.595 17.754 -3.465 1.00 88.44 87 ILE A C 1
ATOM 708 O O . ILE A 1 87 ? 8.056 17.107 -4.408 1.00 88.44 87 ILE A O 1
ATOM 712 N N . GLU A 1 88 ? 8.381 18.298 -2.536 1.00 79.94 88 GLU A N 1
ATOM 713 C CA . GLU A 1 88 ? 9.828 18.097 -2.548 1.00 79.94 88 GLU A CA 1
ATOM 714 C C . GLU A 1 88 ? 10.179 16.624 -2.296 1.00 79.94 88 GLU A C 1
ATOM 716 O O . GLU A 1 88 ? 9.884 16.047 -1.246 1.00 79.94 88 GLU A O 1
ATOM 721 N N . ASN A 1 89 ? 10.854 15.993 -3.258 1.00 64.62 89 ASN A N 1
ATOM 722 C CA . ASN A 1 89 ? 11.352 14.632 -3.099 1.00 64.62 89 ASN A CA 1
ATOM 723 C C . ASN A 1 89 ? 12.711 14.655 -2.381 1.00 64.62 89 ASN A C 1
ATOM 725 O O . ASN A 1 89 ? 13.767 14.610 -3.015 1.00 64.62 89 ASN A O 1
ATOM 729 N N . ILE A 1 90 ? 12.676 14.722 -1.046 1.00 58.75 90 ILE A N 1
ATOM 730 C CA . ILE A 1 90 ? 13.861 14.861 -0.174 1.00 58.75 90 ILE A CA 1
ATOM 731 C C . ILE A 1 90 ? 14.913 13.762 -0.438 1.00 58.75 90 ILE A C 1
ATOM 733 O O . ILE A 1 90 ? 16.112 14.011 -0.332 1.00 58.75 90 ILE A O 1
ATOM 737 N N . GLY A 1 91 ? 14.497 12.566 -0.876 1.00 58.00 91 GLY A N 1
ATOM 738 C CA . GLY A 1 91 ? 15.408 11.469 -1.230 1.00 58.00 91 GLY A CA 1
ATOM 739 C C . GLY A 1 91 ? 16.233 11.697 -2.505 1.00 58.00 91 GLY A C 1
ATOM 740 O O . GLY A 1 91 ? 17.209 10.985 -2.732 1.00 58.00 91 GLY A O 1
ATOM 741 N N . ARG A 1 92 ? 15.868 12.682 -3.336 1.00 54.00 92 ARG A N 1
ATOM 742 C CA . ARG A 1 92 ? 16.536 13.017 -4.607 1.00 54.00 92 ARG A CA 1
ATOM 743 C C . ARG A 1 92 ? 17.268 14.364 -4.562 1.00 54.00 92 ARG A C 1
ATOM 745 O O . ARG A 1 92 ? 18.219 14.563 -5.316 1.00 54.00 92 ARG A O 1
ATOM 752 N N . THR A 1 93 ? 16.894 15.261 -3.646 1.00 44.59 93 THR A N 1
ATOM 753 C CA . THR A 1 93 ? 17.566 16.560 -3.436 1.00 44.59 93 THR A CA 1
ATOM 754 C C . THR A 1 93 ? 19.047 16.400 -3.061 1.00 44.59 93 THR A C 1
ATOM 756 O O . THR A 1 93 ? 19.868 17.251 -3.400 1.00 44.59 93 THR A O 1
ATOM 759 N N . LEU A 1 94 ? 19.422 15.274 -2.443 1.00 41.53 94 LEU A N 1
ATOM 760 C CA . LEU A 1 94 ? 20.814 14.952 -2.109 1.00 41.53 94 LEU A CA 1
ATOM 761 C C . LEU A 1 94 ? 21.657 14.457 -3.302 1.00 41.53 94 LEU A C 1
ATOM 763 O O . LEU A 1 94 ? 22.878 14.527 -3.223 1.00 41.53 94 LEU A O 1
ATOM 767 N N . SER A 1 95 ? 21.057 14.000 -4.412 1.00 40.81 95 SER A N 1
ATOM 768 C CA . SER A 1 95 ? 21.827 13.544 -5.586 1.00 40.81 95 SER A CA 1
ATOM 769 C C . SER A 1 95 ? 22.068 14.642 -6.625 1.00 40.81 95 SER A C 1
ATOM 771 O O . SER A 1 95 ? 23.027 14.554 -7.383 1.00 40.81 95 SER A O 1
ATOM 773 N N . TYR A 1 96 ? 21.215 15.672 -6.681 1.00 40.28 96 TYR A N 1
ATOM 774 C CA . TYR A 1 96 ? 21.342 16.767 -7.657 1.00 40.28 96 TYR A CA 1
ATOM 775 C C . TYR A 1 96 ? 22.179 17.956 -7.166 1.00 40.28 96 TYR A C 1
ATOM 777 O O . TYR A 1 96 ? 22.659 18.729 -7.987 1.00 40.28 96 TYR A O 1
ATOM 785 N N . ARG A 1 97 ? 22.425 18.094 -5.854 1.00 41.00 97 ARG A N 1
ATOM 786 C CA . ARG A 1 97 ? 23.295 19.157 -5.305 1.00 41.00 97 ARG A CA 1
ATOM 787 C C . ARG A 1 97 ? 24.801 18.896 -5.451 1.00 41.00 97 ARG A C 1
ATOM 789 O O . ARG A 1 97 ? 25.590 19.722 -5.009 1.00 41.00 97 ARG A O 1
ATOM 796 N N . LEU A 1 98 ? 25.206 17.785 -6.071 1.00 42.28 98 LEU A N 1
ATOM 797 C CA . LEU A 1 98 ? 26.619 17.418 -6.245 1.00 42.28 98 LEU A CA 1
ATOM 798 C C . LEU A 1 98 ? 27.136 17.525 -7.686 1.00 42.28 98 LEU A C 1
ATOM 800 O O . LEU A 1 98 ? 28.283 17.163 -7.930 1.00 42.28 98 LEU A O 1
ATOM 804 N N . VAL A 1 99 ? 26.352 18.048 -8.634 1.00 42.31 99 VAL A N 1
ATOM 805 C CA . VAL A 1 99 ? 26.873 18.363 -9.974 1.00 42.31 99 VAL A CA 1
ATOM 806 C C . VAL A 1 99 ? 26.819 19.876 -10.186 1.00 42.31 99 VAL A C 1
ATOM 808 O O . VAL A 1 99 ? 25.753 20.407 -10.502 1.00 42.31 99 VAL A O 1
ATOM 811 N N . PRO A 1 100 ? 27.938 20.601 -10.012 1.00 37.25 100 PRO A N 1
ATOM 812 C CA . PRO A 1 100 ? 28.005 21.979 -10.457 1.00 37.25 100 PRO A CA 1
ATOM 813 C C . PRO A 1 100 ? 27.976 21.975 -11.990 1.00 37.25 100 PRO A C 1
ATOM 815 O O . PRO A 1 100 ? 28.881 21.436 -12.620 1.00 37.25 100 PRO A O 1
ATOM 818 N N . GLY A 1 101 ? 26.933 22.558 -12.593 1.00 46.00 101 GLY A N 1
ATOM 819 C CA . GLY A 1 101 ? 27.000 22.999 -13.992 1.00 46.00 101 GLY A CA 1
ATOM 820 C C . GLY A 1 101 ? 25.932 22.529 -14.983 1.00 46.00 101 GLY A C 1
ATOM 821 O O . GLY A 1 101 ? 26.103 22.813 -16.164 1.00 46.00 101 GLY A O 1
ATOM 822 N N . LEU A 1 102 ? 24.830 21.877 -14.590 1.00 36.97 102 LEU A N 1
ATOM 823 C CA . LEU A 1 102 ? 23.748 21.592 -15.550 1.00 36.97 102 LEU A CA 1
ATOM 824 C C . LEU A 1 102 ? 22.624 22.640 -15.477 1.00 36.97 102 LEU A C 1
ATOM 826 O O . LEU A 1 102 ? 21.631 22.469 -14.774 1.00 36.97 102 LEU A O 1
ATOM 830 N N . ASN A 1 103 ? 22.786 23.725 -16.239 1.00 44.31 103 ASN A N 1
ATOM 831 C CA . ASN A 1 103 ? 21.679 24.594 -16.637 1.00 44.31 103 ASN A CA 1
ATOM 832 C C . ASN A 1 103 ? 20.773 23.809 -17.591 1.00 44.31 103 ASN A C 1
ATOM 834 O O . ASN A 1 103 ? 21.142 23.570 -18.741 1.00 44.31 103 ASN A O 1
ATOM 838 N N . VAL A 1 104 ? 19.584 23.417 -17.136 1.00 43.78 104 VAL A N 1
ATOM 839 C CA . VAL A 1 104 ? 18.512 23.018 -18.052 1.00 43.78 104 VAL A CA 1
ATOM 840 C C . VAL A 1 104 ? 17.688 24.266 -18.328 1.00 43.78 104 VAL A C 1
ATOM 842 O O . VAL A 1 104 ? 16.999 24.773 -17.447 1.00 43.78 104 VAL A O 1
ATOM 845 N N . ALA A 1 105 ? 17.824 24.779 -19.549 1.00 37.31 105 ALA A N 1
ATOM 846 C CA . ALA A 1 105 ? 17.022 25.868 -20.073 1.00 37.31 105 ALA A CA 1
ATOM 847 C C . ALA A 1 105 ? 15.537 25.476 -20.059 1.00 37.31 105 ALA A C 1
ATOM 849 O O . ALA A 1 105 ? 15.118 24.534 -20.737 1.00 37.31 105 ALA A O 1
ATOM 850 N N . SER A 1 106 ? 14.753 26.211 -19.277 1.00 39.91 106 SER A N 1
ATOM 851 C CA . SER A 1 106 ? 13.309 26.312 -19.460 1.00 39.91 106 SER A CA 1
ATOM 852 C C . SER A 1 106 ? 13.049 27.044 -20.777 1.00 39.91 106 SER A C 1
ATOM 854 O O . SER A 1 106 ? 13.746 28.012 -21.082 1.00 39.91 106 SER A O 1
ATOM 856 N N . ARG A 1 107 ? 12.091 26.541 -21.559 1.00 37.12 107 ARG A N 1
ATOM 857 C CA . ARG A 1 107 ? 11.577 27.216 -22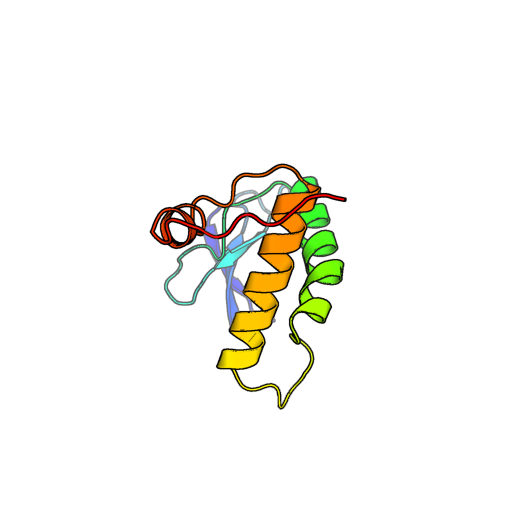.759 1.00 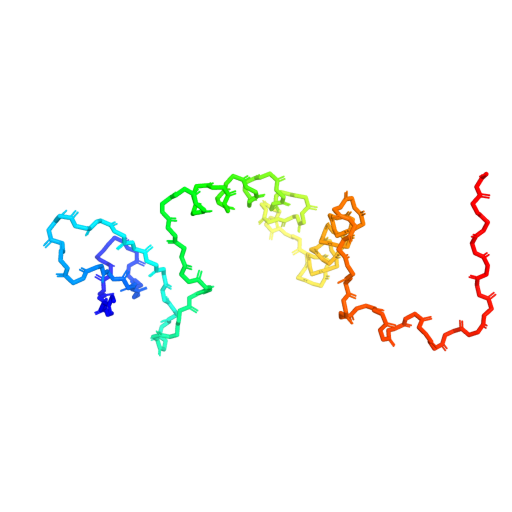37.12 107 ARG A CA 1
ATOM 858 C C . ARG A 1 107 ? 11.071 28.618 -22.449 1.00 37.12 107 ARG A C 1
ATOM 860 O O . ARG A 1 107 ? 10.525 28.790 -21.336 1.00 37.12 107 ARG A O 1
#